Protein AF-A0A535LBE6-F1 (afdb_monomer)

Structure (mmCIF, N/CA/C/O backbone):
data_AF-A0A535LBE6-F1
#
_entry.id   AF-A0A535LBE6-F1
#
loop_
_atom_site.group_PDB
_atom_site.id
_atom_site.type_symbol
_atom_site.label_atom_id
_atom_site.label_alt_id
_atom_site.label_comp_id
_atom_site.label_asym_id
_atom_site.label_entity_id
_atom_site.label_seq_id
_atom_site.pdbx_PDB_ins_code
_atom_site.Cartn_x
_atom_site.Cartn_y
_atom_site.Cartn_z
_atom_site.occupancy
_atom_site.B_iso_or_equiv
_atom_site.auth_seq_id
_atom_site.auth_comp_id
_atom_site.auth_asym_id
_atom_site.auth_atom_id
_atom_site.pdbx_PDB_model_num
ATOM 1 N N . MET A 1 1 ? -13.211 1.327 2.611 1.00 88.56 1 MET A N 1
ATOM 2 C CA . MET A 1 1 ? -12.337 2.462 2.217 1.00 88.56 1 MET A CA 1
ATOM 3 C C . MET A 1 1 ? -11.050 1.896 1.634 1.00 88.56 1 MET A C 1
ATOM 5 O O . MET A 1 1 ? -10.571 0.908 2.173 1.00 88.56 1 MET A O 1
ATOM 9 N N . ALA A 1 2 ? -10.491 2.492 0.575 1.00 96.06 2 ALA A N 1
ATOM 10 C CA . ALA A 1 2 ? -9.215 2.052 0.003 1.00 96.06 2 ALA A CA 1
ATOM 11 C C . ALA A 1 2 ? -8.270 3.232 -0.272 1.00 96.06 2 ALA A C 1
ATOM 13 O O . ALA A 1 2 ? -8.735 4.311 -0.642 1.00 96.06 2 ALA A O 1
ATOM 14 N N . ALA A 1 3 ? -6.964 3.033 -0.085 1.00 97.06 3 ALA A N 1
ATOM 15 C CA . ALA A 1 3 ? -5.933 4.029 -0.384 1.00 97.06 3 ALA A CA 1
ATOM 16 C C . ALA A 1 3 ? -4.585 3.367 -0.703 1.00 97.06 3 ALA A C 1
ATOM 18 O O . ALA A 1 3 ? -4.250 2.338 -0.131 1.00 97.06 3 ALA A O 1
ATOM 19 N N . THR A 1 4 ? -3.762 3.977 -1.558 1.00 98.00 4 THR A N 1
ATOM 20 C CA . THR A 1 4 ? -2.433 3.420 -1.860 1.00 98.00 4 THR A CA 1
ATOM 21 C C . THR A 1 4 ? -1.488 3.554 -0.667 1.00 98.00 4 THR A C 1
ATOM 23 O O . THR A 1 4 ? -0.878 2.570 -0.265 1.00 98.00 4 THR A O 1
ATOM 26 N N . HIS A 1 5 ? -1.390 4.741 -0.065 1.00 97.50 5 HIS A N 1
ATOM 27 C CA . HIS A 1 5 ? -0.350 5.058 0.919 1.00 97.50 5 HIS A CA 1
ATOM 28 C C . HIS A 1 5 ? -0.916 5.218 2.340 1.00 97.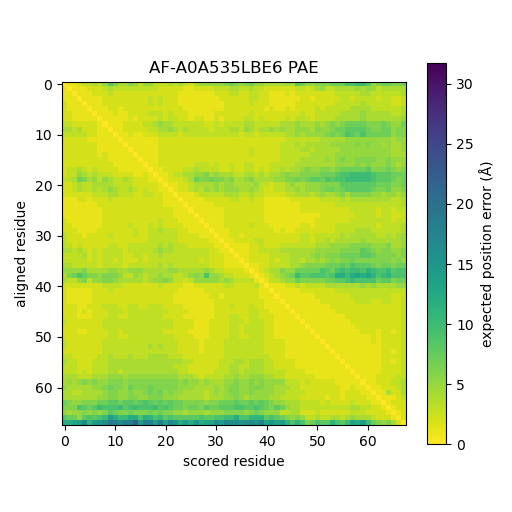50 5 HIS A C 1
ATOM 30 O O . HIS A 1 5 ? -1.564 6.232 2.623 1.00 97.50 5 HIS A O 1
ATOM 36 N N . PRO A 1 6 ? -0.659 4.277 3.268 1.00 96.50 6 PRO A N 1
ATOM 37 C CA . PRO A 1 6 ? -1.147 4.369 4.642 1.00 96.50 6 PRO A CA 1
ATOM 38 C C . PRO A 1 6 ? -0.228 5.223 5.530 1.00 96.50 6 PRO A C 1
ATOM 40 O O . PRO A 1 6 ? 0.407 4.725 6.453 1.00 96.50 6 PRO A O 1
ATOM 43 N N . VAL A 1 7 ? -0.166 6.531 5.270 1.00 96.56 7 VAL A N 1
ATOM 44 C CA . VAL A 1 7 ? 0.699 7.458 6.029 1.00 96.56 7 VAL A CA 1
ATOM 45 C C . VAL A 1 7 ? 0.265 7.594 7.499 1.00 96.56 7 VAL A C 1
ATOM 47 O O . VAL A 1 7 ? 1.114 7.657 8.380 1.00 96.56 7 VAL A O 1
ATOM 50 N N . LEU A 1 8 ? -1.051 7.612 7.756 1.00 94.62 8 LEU A N 1
ATOM 51 C CA . LEU A 1 8 ? -1.681 7.495 9.085 1.00 94.62 8 LEU A CA 1
ATOM 52 C C . LEU A 1 8 ? -1.021 8.324 10.209 1.00 94.62 8 LEU A C 1
ATOM 54 O O . LEU A 1 8 ? -0.738 7.812 11.290 1.00 94.62 8 LEU A O 1
ATOM 58 N N . THR A 1 9 ? -0.785 9.614 9.967 1.00 93.19 9 THR A N 1
ATOM 59 C CA . THR A 1 9 ? -0.131 10.517 10.927 1.00 93.19 9 THR A CA 1
ATOM 60 C C . THR A 1 9 ? -1.073 11.041 12.010 1.00 93.19 9 THR A C 1
ATOM 62 O O . THR A 1 9 ? -2.290 11.119 11.832 1.00 93.19 9 THR A O 1
ATOM 65 N N . GLY A 1 10 ? -0.491 11.454 13.140 1.00 93.75 10 GLY A N 1
ATOM 66 C CA . GLY A 1 10 ? -1.236 12.029 14.259 1.00 93.75 10 GLY A CA 1
ATOM 67 C C . GLY A 1 10 ? -2.234 11.034 14.850 1.00 93.75 10 GLY A C 1
ATOM 68 O O . GLY A 1 10 ? -1.895 9.884 15.104 1.00 93.75 10 GLY A O 1
ATOM 69 N N . ASP A 1 11 ? -3.474 11.475 15.03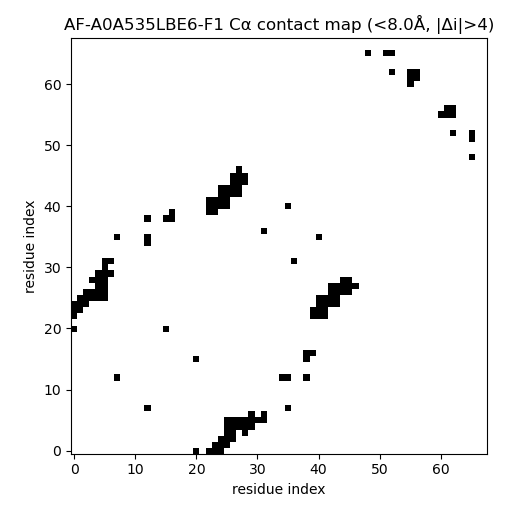8 1.00 94.56 11 ASP A N 1
ATOM 70 C CA . ASP A 1 11 ? -4.581 10.686 15.588 1.00 94.56 11 ASP A CA 1
ATOM 71 C C . ASP A 1 11 ? -5.350 9.881 14.518 1.00 94.56 11 ASP A C 1
ATOM 73 O O . ASP A 1 11 ? -6.460 9.406 14.767 1.00 94.56 11 ASP A O 1
ATOM 77 N N . ALA A 1 12 ? -4.796 9.714 13.309 1.00 94.12 12 ALA A N 1
ATOM 78 C CA . ALA A 1 12 ? -5.472 9.023 12.209 1.00 94.12 12 ALA A CA 1
ATOM 79 C C . ALA A 1 12 ? -5.859 7.574 12.553 1.00 94.12 12 ALA A C 1
ATOM 81 O O . ALA A 1 12 ? -6.958 7.139 12.207 1.00 94.12 12 ALA A O 1
ATOM 82 N N . VAL A 1 13 ? -4.992 6.837 13.257 1.00 93.56 13 VAL A N 1
ATOM 83 C CA . VAL A 1 13 ? -5.267 5.451 13.678 1.00 93.56 13 VAL A CA 1
ATOM 84 C C . VAL A 1 13 ? -6.446 5.399 14.654 1.00 93.56 13 VAL A C 1
ATOM 86 O O . VAL A 1 13 ? -7.346 4.574 14.494 1.00 93.56 13 VAL A O 1
ATOM 89 N N . ASP A 1 14 ? -6.500 6.320 15.615 1.00 93.44 14 ASP A N 1
ATOM 90 C CA . ASP A 1 14 ? -7.612 6.428 16.562 1.00 93.44 14 ASP A CA 1
ATOM 91 C C . ASP A 1 14 ? -8.924 6.811 15.881 1.00 93.44 14 ASP A C 1
ATOM 93 O O . ASP A 1 14 ? -9.986 6.277 16.214 1.00 93.44 14 ASP A O 1
ATOM 97 N N . ARG A 1 15 ? -8.866 7.722 14.906 1.00 93.44 15 ARG A N 1
ATOM 98 C CA . ARG A 1 15 ? -10.033 8.086 14.095 1.00 93.44 15 ARG A CA 1
ATOM 99 C C . ARG A 1 15 ? -10.546 6.893 13.307 1.00 93.44 15 ARG A C 1
ATOM 101 O O . ARG A 1 15 ? -11.749 6.668 13.306 1.00 93.44 15 ARG A O 1
ATOM 108 N N . LEU A 1 16 ? -9.656 6.113 12.691 1.00 92.44 16 LEU A N 1
ATOM 109 C CA . LEU A 1 16 ? -10.030 4.904 11.956 1.00 92.44 16 LEU A CA 1
ATOM 110 C C . LEU A 1 16 ? -10.688 3.864 12.863 1.00 92.44 16 LEU A C 1
ATOM 112 O O . LEU A 1 16 ? -11.730 3.334 12.500 1.00 92.44 16 LEU A O 1
ATOM 116 N N . LYS A 1 17 ? -10.147 3.631 14.065 1.00 90.19 17 LYS A N 1
ATOM 117 C CA . LYS A 1 17 ? -10.746 2.711 15.050 1.00 90.19 17 LYS A CA 1
ATOM 118 C C . LYS A 1 17 ? -12.148 3.140 15.498 1.00 90.19 17 LYS A C 1
ATOM 120 O O . LYS A 1 17 ? -12.975 2.291 15.811 1.00 90.19 17 LYS A O 1
ATOM 125 N N . LYS A 1 18 ? -12.411 4.450 15.568 1.00 92.50 18 LYS A N 1
ATOM 126 C CA . LYS A 1 18 ? -13.716 5.018 15.962 1.00 92.50 18 LYS A CA 1
ATOM 127 C C . LYS A 1 18 ? -14.677 5.187 14.785 1.00 92.50 18 LYS A C 1
ATOM 129 O O . LYS A 1 18 ? -15.865 5.435 14.999 1.00 92.50 18 LYS A O 1
ATOM 134 N N . ALA A 1 19 ? -14.177 5.114 13.556 1.00 90.06 19 ALA A N 1
ATOM 135 C CA . ALA A 1 19 ? -14.985 5.296 12.367 1.00 90.06 19 ALA A CA 1
ATOM 136 C C . ALA A 1 19 ? -15.883 4.073 12.148 1.00 90.06 19 ALA A C 1
ATOM 138 O O . ALA A 1 19 ? -15.475 2.932 12.342 1.00 90.06 19 ALA A O 1
ATOM 139 N N . LYS A 1 20 ? -17.117 4.309 11.695 1.00 90.44 20 LYS A N 1
ATOM 140 C CA . LYS A 1 20 ? -18.036 3.246 11.267 1.00 90.44 20 LYS A CA 1
ATOM 141 C C . LYS A 1 20 ? -17.694 2.817 9.837 1.00 90.44 20 LYS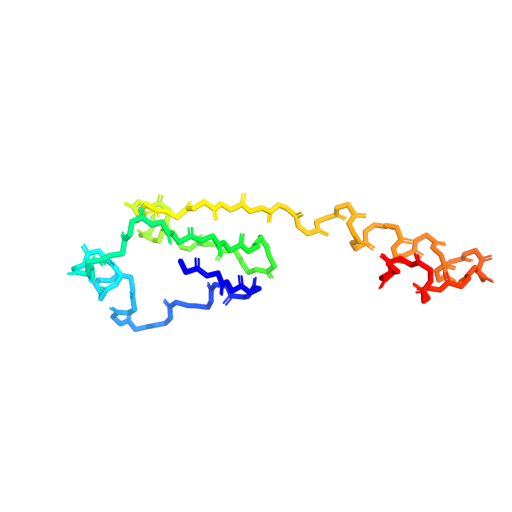 A C 1
ATOM 143 O O . LYS A 1 20 ? -18.440 3.119 8.911 1.00 90.44 20 LYS A O 1
ATOM 148 N N . ILE A 1 21 ? -16.516 2.224 9.659 1.00 90.62 21 ILE A N 1
ATOM 149 C CA . ILE A 1 21 ? -16.021 1.715 8.377 1.00 90.62 21 ILE A CA 1
ATOM 150 C C . ILE A 1 21 ? -15.908 0.200 8.498 1.00 90.62 21 ILE A C 1
ATOM 152 O O . ILE A 1 21 ? -15.246 -0.284 9.410 1.00 90.62 21 ILE A O 1
ATOM 156 N N . ASP A 1 22 ? -16.521 -0.527 7.567 1.00 90.19 22 ASP A N 1
ATOM 157 C CA . ASP A 1 22 ? -16.507 -1.993 7.587 1.00 90.19 22 ASP A CA 1
ATOM 158 C C . ASP A 1 22 ? -15.107 -2.558 7.307 1.00 90.19 22 ASP A C 1
ATOM 160 O O . ASP A 1 22 ? -14.672 -3.505 7.955 1.00 90.19 22 ASP A O 1
ATOM 164 N N . GLU A 1 23 ? -14.376 -1.949 6.366 1.00 91.12 23 GLU A N 1
ATOM 165 C CA . GLU A 1 23 ? -13.019 -2.367 6.013 1.00 91.12 23 GLU A CA 1
ATOM 166 C C . GLU A 1 23 ? -12.164 -1.209 5.478 1.00 91.12 23 GLU A C 1
ATOM 168 O O . GLU A 1 23 ? -12.632 -0.330 4.736 1.00 91.12 23 GLU A O 1
ATOM 173 N N . VAL A 1 24 ? -10.876 -1.235 5.823 1.00 94.88 24 VAL A N 1
ATOM 174 C CA . VAL A 1 24 ? -9.842 -0.350 5.283 1.00 94.88 24 VAL A CA 1
ATOM 175 C C . VAL A 1 24 ? -8.803 -1.202 4.565 1.00 94.88 24 VAL A C 1
ATOM 177 O O . VAL A 1 24 ? -8.155 -2.033 5.192 1.00 94.88 24 VAL A O 1
ATOM 180 N N . ILE A 1 25 ? -8.624 -0.971 3.265 1.00 96.94 25 ILE A N 1
ATOM 181 C CA . ILE A 1 25 ? -7.654 -1.687 2.431 1.00 96.94 25 ILE A CA 1
ATOM 182 C C . ILE A 1 25 ? -6.567 -0.710 1.983 1.00 96.94 25 ILE A C 1
ATOM 184 O O . ILE A 1 25 ? -6.863 0.344 1.416 1.00 96.94 25 ILE A O 1
ATOM 188 N N . VAL A 1 26 ? -5.305 -1.045 2.226 1.00 97.62 26 VAL A N 1
ATOM 189 C CA . VAL A 1 26 ? -4.153 -0.218 1.840 1.00 97.62 26 VAL A CA 1
ATOM 190 C C . VAL A 1 26 ? -3.059 -1.050 1.194 1.00 97.62 26 VAL A C 1
ATOM 192 O O . VAL A 1 26 ? -3.123 -2.275 1.240 1.00 97.62 26 VAL A O 1
ATOM 195 N N . THR A 1 27 ? -2.047 -0.410 0.602 1.00 98.44 27 THR A N 1
ATOM 196 C CA . THR A 1 27 ? -0.845 -1.138 0.161 1.00 98.44 27 THR A CA 1
ATOM 197 C C . THR A 1 27 ? 0.281 -1.078 1.190 1.00 98.44 27 THR A C 1
ATOM 199 O O . THR A 1 27 ? 0.313 -0.184 2.034 1.00 98.44 27 THR A O 1
ATOM 202 N N . ASP A 1 28 ? 1.248 -1.985 1.082 1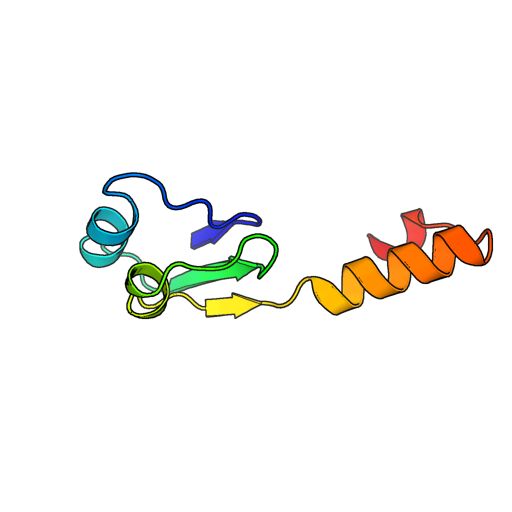.00 97.38 28 ASP A N 1
ATOM 203 C CA . ASP A 1 28 ? 2.506 -1.976 1.844 1.00 97.38 28 ASP A CA 1
ATOM 204 C C . ASP A 1 28 ? 3.541 -0.944 1.340 1.00 97.38 28 ASP A C 1
ATOM 206 O O . ASP A 1 28 ? 4.709 -0.997 1.722 1.00 97.38 28 ASP A O 1
ATOM 210 N N . SER A 1 29 ? 3.125 0.040 0.529 1.00 98.00 29 SER A N 1
ATOM 211 C CA . SER A 1 29 ? 3.993 1.128 0.041 1.00 98.00 29 SER A CA 1
ATO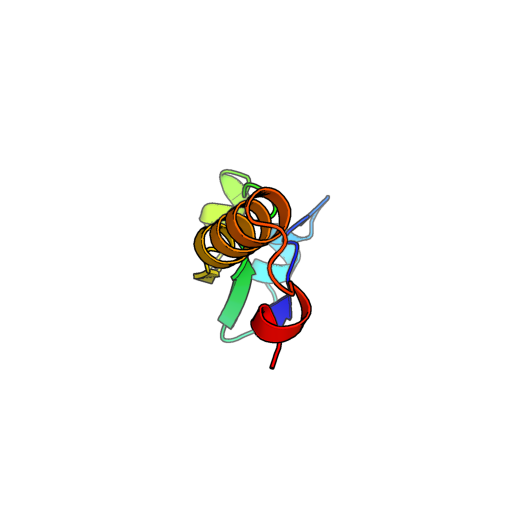M 212 C C . SER A 1 29 ? 4.565 2.028 1.146 1.00 98.00 29 SER A C 1
ATOM 214 O O . SER A 1 29 ? 5.559 2.718 0.920 1.00 98.00 29 SER A O 1
ATOM 216 N N . VAL A 1 30 ? 3.952 2.029 2.335 1.00 97.06 30 VAL A N 1
ATOM 217 C CA . VAL A 1 30 ? 4.476 2.652 3.557 1.00 97.06 30 VAL A CA 1
ATOM 218 C C . VAL A 1 30 ? 4.359 1.631 4.692 1.00 97.06 30 VAL A C 1
ATOM 220 O O . VAL A 1 30 ? 3.284 1.052 4.872 1.00 97.06 30 VAL A O 1
ATOM 223 N N . PRO A 1 31 ? 5.424 1.391 5.479 1.00 94.81 31 PRO A N 1
ATOM 224 C CA . PRO A 1 31 ? 5.359 0.452 6.590 1.00 94.81 31 PRO A CA 1
ATOM 225 C C . PRO A 1 31 ? 4.406 0.958 7.678 1.00 94.81 31 PRO A C 1
ATOM 227 O O . PRO A 1 31 ? 4.530 2.083 8.162 1.00 94.81 31 PRO A O 1
ATOM 230 N N . LEU A 1 32 ? 3.480 0.099 8.107 1.00 94.56 32 LEU A N 1
ATOM 231 C CA . LEU A 1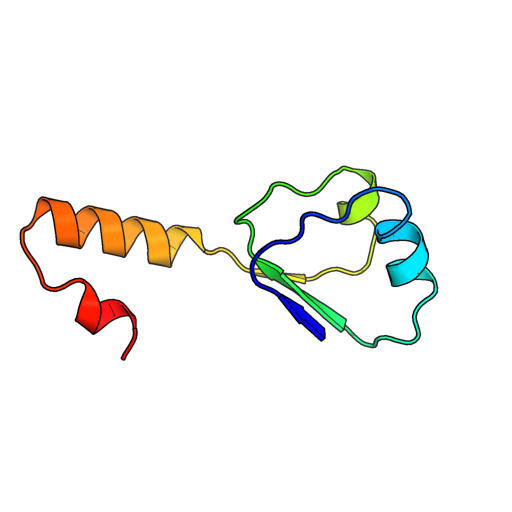 32 ? 2.576 0.416 9.210 1.00 94.56 32 LEU A CA 1
ATOM 232 C C . LEU A 1 32 ? 3.318 0.460 10.551 1.00 94.56 32 LEU A C 1
ATOM 234 O O . LEU A 1 32 ? 4.121 -0.427 10.867 1.00 94.56 32 LEU A O 1
ATOM 238 N N . SER A 1 33 ? 2.969 1.446 11.380 1.00 92.12 33 SER A N 1
ATOM 239 C CA . SER A 1 33 ? 3.358 1.479 12.790 1.00 92.12 33 SER A CA 1
ATOM 240 C C . SER A 1 33 ? 2.753 0.292 13.552 1.00 92.12 33 SER A C 1
ATOM 242 O O . SER A 1 33 ? 1.757 -0.299 13.130 1.00 92.12 33 SER A O 1
ATOM 244 N N . ALA A 1 34 ? 3.330 -0.062 14.704 1.00 89.88 34 ALA A N 1
ATOM 245 C CA . ALA A 1 34 ? 2.782 -1.125 15.552 1.00 89.88 34 ALA A CA 1
ATOM 246 C C . ALA A 1 34 ? 1.323 -0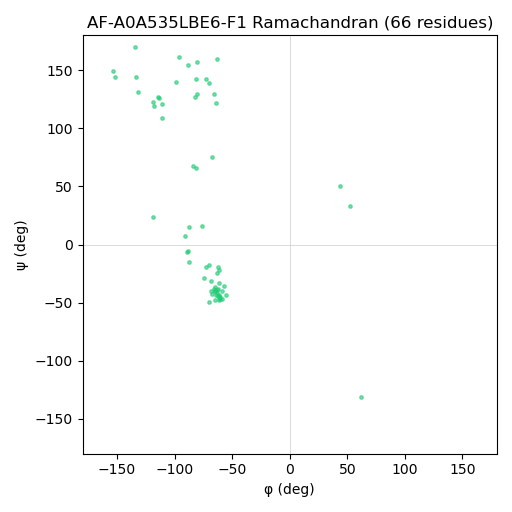.847 15.958 1.00 89.88 34 ALA A C 1
ATOM 248 O O . ALA A 1 34 ? 0.505 -1.759 16.013 1.00 89.88 34 ALA A O 1
ATOM 249 N N . GLU A 1 35 ? 0.982 0.421 16.186 1.00 89.44 35 GLU A N 1
ATOM 250 C CA . GLU A 1 35 ? -0.376 0.830 16.525 1.00 89.44 35 GLU A CA 1
ATOM 251 C C . GLU A 1 35 ? -1.356 0.645 15.358 1.00 89.44 35 GLU A C 1
ATOM 253 O O . GLU A 1 35 ? -2.465 0.147 15.559 1.00 89.44 35 GLU A O 1
ATOM 258 N N . ALA A 1 36 ? -0.936 1.001 14.140 1.00 90.12 36 ALA A N 1
ATOM 259 C CA . ALA A 1 36 ? -1.747 0.859 12.936 1.00 90.12 36 ALA A CA 1
ATOM 260 C C . ALA A 1 36 ? -1.969 -0.611 12.554 1.00 90.12 36 ALA A C 1
ATOM 262 O O . ALA A 1 36 ? -3.040 -0.949 12.067 1.00 90.12 36 ALA A O 1
ATOM 263 N N . LYS A 1 37 ? -1.010 -1.502 12.838 1.00 86.56 37 LYS A N 1
ATOM 264 C CA . LYS A 1 37 ? -1.181 -2.957 12.653 1.00 86.56 37 LYS A CA 1
ATOM 265 C C . LYS A 1 37 ? -2.283 -3.552 13.536 1.00 86.56 37 LYS A C 1
ATOM 267 O O . LYS A 1 37 ? -2.840 -4.585 13.189 1.00 86.56 37 LYS A O 1
ATOM 272 N N . ASN A 1 38 ? -2.586 -2.904 14.661 1.00 82.44 38 ASN A N 1
ATOM 273 C CA . ASN A 1 38 ? -3.679 -3.293 15.554 1.00 82.44 38 ASN A CA 1
ATOM 274 C C . ASN A 1 38 ? -5.018 -2.637 15.175 1.00 82.44 38 ASN A C 1
ATOM 276 O O . ASN A 1 38 ? -6.037 -2.927 15.799 1.00 82.44 38 ASN A O 1
ATOM 280 N N . ALA A 1 39 ? -5.037 -1.727 14.196 1.00 81.94 39 ALA A N 1
ATOM 281 C CA . ALA A 1 39 ? -6.275 -1.302 13.561 1.00 81.94 39 ALA A CA 1
ATOM 282 C C . ALA A 1 39 ? -6.652 -2.339 12.496 1.00 81.94 39 ALA A C 1
ATOM 284 O O . ALA A 1 39 ? -5.774 -2.890 11.839 1.00 81.94 39 ALA A O 1
ATOM 285 N N . SER A 1 40 ? -7.947 -2.619 12.338 1.00 85.19 40 SER A N 1
ATOM 286 C CA . SER A 1 40 ? -8.473 -3.595 11.373 1.00 85.19 40 SER A CA 1
ATOM 287 C C . SER A 1 40 ? -8.253 -3.121 9.925 1.00 85.19 40 SER A C 1
ATOM 289 O O . SER A 1 40 ? -9.172 -2.622 9.277 1.00 85.19 40 SER A O 1
ATOM 291 N N . ILE A 1 41 ? -7.009 -3.214 9.451 1.00 93.88 41 ILE A N 1
ATOM 292 C CA . ILE A 1 41 ? -6.535 -2.744 8.150 1.00 93.88 41 ILE A CA 1
ATOM 293 C C . ILE A 1 41 ? -6.009 -3.942 7.362 1.00 93.88 41 ILE A C 1
ATOM 295 O O . ILE A 1 41 ? -5.063 -4.613 7.777 1.00 93.88 41 ILE A O 1
ATOM 299 N N . THR A 1 42 ? -6.583 -4.164 6.187 1.00 95.44 42 THR A N 1
ATOM 300 C CA . THR A 1 42 ? -6.097 -5.135 5.209 1.00 95.44 42 THR A CA 1
ATOM 301 C C . THR A 1 42 ? -4.964 -4.501 4.404 1.00 95.44 42 THR A C 1
ATOM 303 O O . THR A 1 42 ? -5.124 -3.419 3.837 1.00 95.44 42 THR A O 1
ATOM 306 N N . VAL A 1 43 ? -3.810 -5.169 4.335 1.00 97.12 43 VAL A N 1
ATOM 307 C CA . VAL A 1 43 ? -2.641 -4.691 3.582 1.00 97.12 43 VAL A CA 1
ATOM 308 C C . VAL A 1 43 ? -2.407 -5.583 2.368 1.00 97.12 43 VAL A C 1
ATOM 310 O O . VAL A 1 43 ? -2.182 -6.783 2.507 1.00 97.12 43 VAL A O 1
ATOM 313 N N . LEU A 1 44 ? -2.440 -4.989 1.178 1.00 97.94 44 LEU A N 1
ATOM 314 C CA . LEU A 1 44 ? -2.116 -5.637 -0.089 1.00 97.94 44 LEU A CA 1
ATOM 315 C C . LEU A 1 44 ? -0.682 -5.305 -0.497 1.00 97.94 44 LEU A C 1
ATOM 317 O O . LEU A 1 44 ? -0.238 -4.166 -0.361 1.00 97.94 44 LEU A O 1
ATOM 321 N N . SER A 1 45 ? 0.048 -6.282 -1.026 1.00 98.12 45 SER A N 1
ATOM 322 C CA . SER A 1 45 ? 1.419 -6.016 -1.448 1.00 98.12 45 SER A CA 1
ATOM 323 C C . SER A 1 45 ? 1.477 -5.342 -2.815 1.00 98.12 45 SER A C 1
ATOM 325 O O . SER A 1 45 ? 0.893 -5.832 -3.781 1.00 98.12 45 SER A O 1
ATOM 327 N N . VAL A 1 46 ? 2.228 -4.245 -2.911 1.00 98.00 46 VAL A N 1
ATOM 328 C CA . VAL A 1 46 ? 2.611 -3.611 -4.180 1.00 98.00 46 VAL A CA 1
ATOM 329 C C . VAL A 1 46 ? 3.927 -4.182 -4.724 1.00 98.00 46 VAL A C 1
ATOM 331 O O . VAL A 1 46 ? 4.313 -3.884 -5.854 1.00 98.00 46 VAL A O 1
ATOM 334 N N . ALA A 1 47 ? 4.617 -5.039 -3.961 1.00 98.19 47 ALA A N 1
ATOM 335 C CA . ALA A 1 47 ? 5.920 -5.581 -4.339 1.00 98.19 47 ALA A CA 1
ATOM 336 C C . ALA A 1 47 ? 5.934 -6.297 -5.707 1.00 98.19 47 ALA A C 1
ATOM 338 O O . ALA A 1 47 ? 6.848 -6.011 -6.481 1.00 98.19 47 ALA A O 1
ATOM 339 N N . PRO A 1 48 ? 4.947 -7.144 -6.082 1.00 97.31 48 PRO A N 1
ATOM 340 C CA . PRO A 1 48 ? 4.941 -7.780 -7.404 1.00 97.31 48 PRO A CA 1
ATOM 341 C C . PRO A 1 48 ? 4.845 -6.768 -8.555 1.00 97.31 48 PRO A C 1
ATOM 343 O O . PRO A 1 48 ? 5.520 -6.917 -9.570 1.00 97.31 48 PRO A O 1
ATOM 346 N N . LEU A 1 49 ? 4.050 -5.706 -8.372 1.00 97.06 49 LEU A N 1
ATOM 347 C CA . LEU A 1 49 ? 3.896 -4.626 -9.349 1.00 97.06 49 LEU A CA 1
ATOM 348 C C . LEU A 1 49 ? 5.213 -3.857 -9.524 1.00 97.06 49 LEU A C 1
ATOM 350 O O . LEU A 1 49 ? 5.658 -3.629 -10.647 1.00 97.06 49 LEU A O 1
ATOM 354 N N . LEU A 1 50 ? 5.861 -3.484 -8.416 1.00 97.94 50 LEU A N 1
ATOM 355 C CA . LEU A 1 50 ? 7.149 -2.788 -8.453 1.00 97.94 50 LEU A CA 1
ATOM 356 C C . LEU A 1 50 ? 8.256 -3.663 -9.055 1.00 97.94 50 LEU A C 1
ATOM 358 O O . LEU A 1 50 ? 9.064 -3.164 -9.835 1.00 97.94 50 LEU A 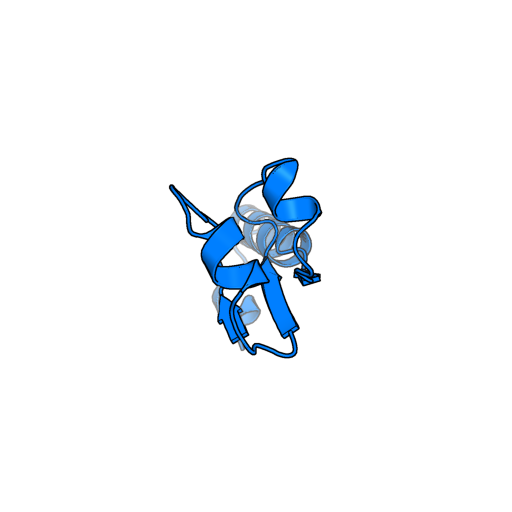O 1
ATOM 362 N N . ALA A 1 51 ? 8.279 -4.959 -8.736 1.00 98.06 51 ALA A N 1
ATOM 363 C CA . ALA A 1 51 ? 9.250 -5.901 -9.285 1.00 98.06 51 ALA A CA 1
ATOM 364 C C . ALA A 1 51 ? 9.135 -6.016 -10.814 1.00 98.06 51 ALA A C 1
ATOM 366 O O . ALA A 1 51 ? 10.138 -5.881 -11.513 1.00 98.06 51 ALA A O 1
ATOM 367 N N . GLU A 1 52 ? 7.922 -6.186 -11.348 1.00 97.81 52 GLU A N 1
ATOM 368 C CA . GLU A 1 52 ? 7.704 -6.258 -12.800 1.00 97.81 52 GLU A CA 1
ATOM 369 C C . GLU A 1 52 ? 8.054 -4.934 -13.495 1.00 97.81 52 GLU A C 1
ATOM 371 O O . GLU A 1 52 ? 8.632 -4.936 -14.583 1.00 97.81 52 GLU A O 1
ATOM 376 N N . ALA A 1 53 ? 7.770 -3.792 -12.859 1.00 97.69 53 ALA A N 1
ATOM 377 C CA . ALA A 1 53 ? 8.185 -2.494 -13.381 1.00 97.69 53 ALA A CA 1
ATOM 378 C C . ALA A 1 53 ? 9.718 -2.387 -13.492 1.00 97.69 53 ALA A C 1
ATOM 380 O O . ALA A 1 53 ? 10.224 -1.971 -14.534 1.00 97.69 53 ALA A O 1
ATOM 381 N N . ILE A 1 54 ? 10.460 -2.808 -12.459 1.00 98.06 54 ILE A N 1
ATOM 382 C CA . ILE A 1 54 ? 11.933 -2.823 -12.463 1.00 98.06 54 ILE A CA 1
ATOM 383 C C . ILE A 1 54 ? 12.466 -3.725 -13.584 1.00 98.06 54 ILE A C 1
ATOM 385 O O . ILE A 1 54 ? 13.336 -3.294 -14.341 1.00 98.06 54 ILE A O 1
ATOM 389 N N . ILE A 1 55 ? 11.927 -4.941 -13.728 1.00 98.06 55 ILE A N 1
ATOM 390 C CA . ILE A 1 55 ? 12.323 -5.887 -14.785 1.00 98.06 55 ILE A CA 1
ATOM 391 C C . ILE A 1 55 ? 12.095 -5.272 -16.168 1.00 98.06 55 ILE A C 1
ATOM 393 O O . ILE A 1 55 ? 12.994 -5.283 -17.005 1.00 98.06 55 ILE A O 1
ATOM 397 N N . ARG A 1 56 ? 10.927 -4.670 -16.412 1.00 97.50 56 ARG A N 1
ATOM 398 C CA . ARG A 1 56 ? 10.612 -4.060 -17.712 1.00 97.50 56 ARG A CA 1
ATOM 399 C C . ARG A 1 56 ? 11.533 -2.896 -18.054 1.00 97.50 56 ARG A C 1
ATOM 401 O O . ARG A 1 56 ? 11.985 -2.812 -19.193 1.00 97.50 56 ARG A O 1
ATOM 408 N N . VAL A 1 57 ? 11.844 -2.038 -17.080 1.00 97.75 57 VAL A N 1
ATOM 409 C CA . VAL A 1 57 ? 12.821 -0.951 -17.260 1.00 97.75 57 VAL A CA 1
ATOM 410 C C . VAL A 1 57 ? 14.198 -1.522 -17.596 1.00 97.75 57 VAL A C 1
ATOM 412 O O . VAL A 1 57 ? 14.841 -1.047 -18.528 1.00 97.75 57 VAL A O 1
ATOM 415 N N . HIS A 1 58 ? 14.635 -2.559 -16.880 1.00 98.25 58 HIS A N 1
ATOM 416 C CA . HIS A 1 58 ? 15.923 -3.207 -17.120 1.00 98.25 58 HIS A CA 1
ATOM 417 C C . HIS A 1 58 ? 16.013 -3.855 -18.513 1.00 98.25 58 HIS A C 1
ATOM 419 O O . HIS A 1 58 ? 17.041 -3.756 -19.179 1.00 98.25 58 HIS A O 1
ATOM 425 N N . GLU A 1 59 ? 14.928 -4.470 -18.980 1.00 98.06 59 GLU A N 1
ATOM 426 C CA . GLU A 1 59 ? 14.857 -5.195 -20.255 1.00 98.06 59 GLU A CA 1
ATOM 427 C C . GLU A 1 59 ? 14.409 -4.323 -21.448 1.00 98.06 59 GLU A C 1
ATOM 429 O O . GLU A 1 59 ? 14.176 -4.852 -22.533 1.00 98.06 59 GLU A O 1
ATOM 434 N N . ASN A 1 60 ? 14.267 -2.999 -21.284 1.00 96.56 60 ASN A N 1
ATOM 435 C CA . ASN A 1 60 ? 13.701 -2.086 -22.296 1.00 96.56 60 ASN A CA 1
ATOM 436 C C . ASN A 1 60 ? 12.322 -2.525 -22.836 1.00 96.56 60 ASN A C 1
ATOM 438 O O . ASN A 1 60 ? 11.974 -2.290 -23.995 1.00 96.56 60 ASN A O 1
ATOM 442 N N . ARG A 1 61 ? 11.513 -3.162 -21.987 1.00 96.75 61 ARG A N 1
ATOM 443 C CA . ARG A 1 61 ? 10.122 -3.531 -22.281 1.00 96.75 61 ARG A CA 1
ATOM 444 C C . ARG A 1 61 ? 9.181 -2.390 -21.891 1.00 96.75 61 ARG A C 1
ATOM 446 O O . ARG A 1 61 ? 9.463 -1.598 -20.994 1.00 96.75 61 ARG A O 1
ATOM 453 N N . SER A 1 62 ? 8.017 -2.320 -22.536 1.00 95.50 62 SER A N 1
ATOM 454 C CA . SER A 1 62 ? 7.012 -1.290 -22.240 1.00 95.50 62 SER A CA 1
ATOM 455 C C . SER A 1 62 ? 6.466 -1.426 -20.815 1.00 95.50 62 SER A C 1
ATOM 457 O O . SER A 1 62 ? 5.887 -2.455 -20.471 1.00 95.50 62 SER A O 1
ATOM 459 N N . VAL A 1 63 ? 6.594 -0.383 -19.990 1.00 95.31 63 VAL A N 1
ATOM 460 C CA . VAL A 1 63 ? 5.996 -0.329 -18.639 1.00 95.31 63 VAL A CA 1
ATOM 461 C C . VAL A 1 63 ? 4.484 -0.098 -18.704 1.00 95.31 63 VAL A C 1
ATOM 463 O O . VAL A 1 63 ? 3.750 -0.580 -17.848 1.00 95.31 63 VAL A O 1
ATOM 466 N N . SER A 1 64 ? 3.986 0.581 -19.741 1.00 92.88 64 SER A N 1
ATOM 467 C CA . SER A 1 64 ? 2.560 0.907 -19.886 1.00 92.88 64 SER A CA 1
ATOM 468 C C . SER A 1 64 ? 1.654 -0.325 -19.974 1.00 92.88 64 SER A C 1
ATOM 470 O O . SER A 1 64 ? 0.468 -0.235 -19.681 1.00 92.88 64 SER A O 1
ATOM 472 N N . 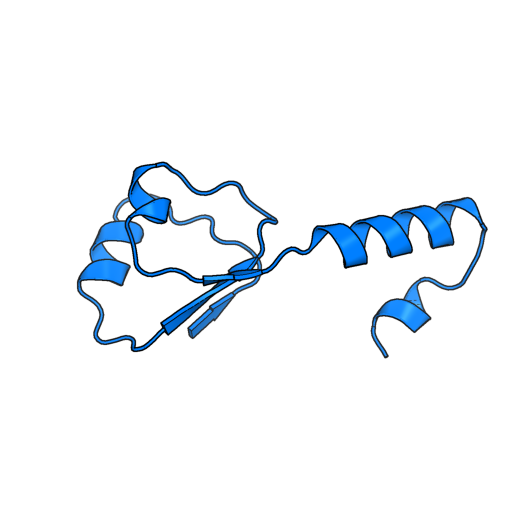GLU A 1 65 ? 2.196 -1.483 -20.352 1.00 90.69 65 GLU A N 1
ATOM 473 C CA . GLU A 1 65 ? 1.455 -2.749 -20.367 1.00 90.69 65 GLU A CA 1
ATOM 474 C C . GLU A 1 65 ? 1.122 -3.284 -18.969 1.00 90.69 65 GLU A C 1
ATOM 476 O O . GLU A 1 65 ? 0.236 -4.121 -18.848 1.00 90.69 65 GLU A O 1
ATOM 481 N N . LEU A 1 66 ? 1.805 -2.809 -17.924 1.00 90.88 66 LEU A N 1
ATOM 482 C CA . LEU A 1 66 ? 1.581 -3.233 -16.542 1.00 90.88 66 LEU A CA 1
ATOM 483 C C . LEU A 1 66 ? 0.264 -2.693 -15.953 1.00 90.88 66 LEU A C 1
ATOM 485 O O . LEU A 1 66 ? -0.232 -3.225 -14.967 1.00 90.88 66 LEU A O 1
ATOM 489 N N . PHE A 1 67 ? -0.292 -1.638 -16.555 1.00 87.44 67 PHE A N 1
ATOM 490 C CA . PHE A 1 67 ? -1.450 -0.890 -16.052 1.00 87.44 67 PHE A CA 1
ATOM 491 C C . PHE A 1 67 ? -2.657 -0.934 -17.007 1.00 87.44 67 PHE A C 1
ATOM 493 O O . PHE A 1 67 ? -3.468 -0.008 -17.008 1.00 87.44 67 PHE A O 1
ATOM 500 N N . ARG A 1 68 ? -2.739 -1.962 -17.859 1.00 72.69 68 ARG A N 1
ATOM 501 C CA . ARG A 1 68 ? -3.879 -2.190 -18.762 1.00 72.69 68 ARG A CA 1
ATOM 502 C C . ARG A 1 68 ? -5.062 -2.849 -18.067 1.00 72.69 68 ARG A C 1
ATOM 504 O O . ARG A 1 68 ? -4.825 -3.665 -17.153 1.00 72.69 68 ARG A O 1
#

Solvent-accessible surface area (backbone atoms only — not comparable to full-atom values): 4218 Å² total; per-residue (Å²): 89,78,48,64,68,52,74,65,62,87,64,42,51,62,50,56,70,71,43,98,62,98,48,38,41,28,28,58,79,36,82,68,52,79,70,48,68,73,35,84,58,50,74,44,79,51,60,70,61,54,50,53,46,52,52,22,63,75,69,75,43,76,59,74,72,79,76,113

Sequence (68 aa):
MAATHPVLTGDAVDRLKKAKIDEVIVTDSVPLSAEAKNASITVLSVAPLLAEAIIRVHENRSVSELFR

Secondary structure (DSSP, 8-state):
-EES-----TTHHHHHHHS--S-EEEETTSPPPHHHHTS-EEEE--HHHHHHHHHHHHTT--SGGGG-

pLDDT: mean 93.92, std 4.71, range [72.69, 98.44]

Foldseek 3Di:
DEDADPPQPDCSLVCLQVDPDPAYEYEVPDPDDPSNVPRRYHYDYCVVLVVVLVVCVVVVHDNVVSPD

Nearest PDB structures (foldseek):
  3dah-assembly1_B  TM=9.701E-01  e=1.255E-05  Burkholderia pseudomallei 1710b
  1dkr-assembly1_A  TM=9.371E-01  e=1.344E-05  Bacillus subtilis
  7xmu-assembly1_A  TM=9.743E-01  e=2.848E-05  Escherichia coli str. K-12 substr. MG1655
  1dkr-assembly1_B  TM=9.398E-01  e=6.462E-05  Bacillus subtilis
  5mp7-assembly1_A  TM=9.470E-01  e=1.137E-03  Mycolicibacterium smegmatis MC2 155

Mean predicted aligned error: 3.21 Å

Radius of gyration: 15.43 Å; Cα contacts (8 Å, |Δi|>4): 72; chains: 1; bounding box: 34×20×39 Å